Protein AF-A0A257Z0H5-F1 (afdb_monomer_lite)

Secondary structure (DSSP, 8-state):
---PPPPHHHHHHHHHHHHHHT-S-HHHHHHHHHHHHH-HHHHHHHHHHHHHHGGGGTTSPP-PPPS-HHHHHHHHS----TTSSSTT-SS--S-----TTSHHHHHHHHHHHHHHHHHHHHHPPPPPP-------

Structure (mmCIF, N/CA/C/O backbone):
data_AF-A0A257Z0H5-F1
#
_entry.id   AF-A0A257Z0H5-F1
#
loop_
_atom_site.group_PDB
_atom_site.id
_atom_site.type_symbol
_atom_site.label_atom_id
_atom_site.label_alt_id
_atom_site.label_comp_id
_atom_site.label_asym_id
_atom_site.label_entity_id
_atom_site.label_seq_id
_atom_site.pdbx_PDB_ins_code
_atom_site.Cartn_x
_atom_site.Cartn_y
_atom_site.Cartn_z
_atom_site.occupancy
_atom_site.B_iso_or_equiv
_atom_site.auth_seq_id
_atom_site.auth_comp_id
_atom_site.auth_asym_id
_atom_site.auth_atom_id
_atom_site.pdbx_PDB_model_num
ATOM 1 N N . MET A 1 1 ? 25.234 -20.766 -6.166 1.00 39.53 1 MET A N 1
ATOM 2 C CA . MET A 1 1 ? 24.375 -19.573 -6.269 1.00 39.53 1 MET A CA 1
ATOM 3 C C . MET A 1 1 ? 24.874 -18.812 -7.485 1.00 39.53 1 MET A C 1
ATOM 5 O O . MET A 1 1 ? 25.941 -18.221 -7.404 1.00 39.53 1 MET A O 1
ATOM 9 N N . THR A 1 2 ? 24.251 -18.998 -8.647 1.00 48.22 2 THR A N 1
ATOM 10 C CA . THR A 1 2 ? 24.715 -18.365 -9.891 1.00 48.22 2 THR A CA 1
ATOM 11 C C . THR A 1 2 ? 24.117 -16.972 -9.952 1.00 48.22 2 THR A C 1
ATOM 13 O O . THR A 1 2 ? 22.904 -16.847 -10.072 1.00 48.22 2 THR A O 1
ATOM 16 N N . ASP A 1 3 ? 24.965 -15.956 -9.843 1.00 56.72 3 ASP A N 1
ATOM 17 C CA . ASP A 1 3 ? 24.595 -14.558 -10.050 1.00 56.72 3 ASP A CA 1
ATOM 18 C C . ASP A 1 3 ? 24.568 -14.303 -11.565 1.00 56.72 3 ASP A C 1
ATOM 20 O O . ASP A 1 3 ? 25.535 -13.843 -12.176 1.00 56.72 3 ASP A O 1
ATOM 24 N N . ALA A 1 4 ? 23.505 -14.784 -12.210 1.00 62.34 4 ALA A N 1
ATOM 25 C CA . ALA A 1 4 ? 23.178 -14.367 -13.563 1.00 62.34 4 ALA A CA 1
ATOM 26 C C . ALA A 1 4 ? 22.431 -13.031 -13.447 1.00 62.34 4 ALA A C 1
ATOM 28 O O . ALA A 1 4 ? 21.540 -12.929 -12.604 1.00 62.34 4 ALA A O 1
ATOM 29 N N . PRO A 1 5 ? 22.761 -12.012 -14.260 1.00 64.31 5 PRO A N 1
ATOM 30 C CA . PRO A 1 5 ? 22.029 -10.755 -14.222 1.00 64.31 5 PRO A CA 1
ATOM 31 C C . PRO A 1 5 ? 20.553 -11.035 -14.525 1.00 64.31 5 PRO A C 1
ATOM 33 O O . PRO A 1 5 ? 20.230 -11.536 -15.605 1.00 64.31 5 PRO A O 1
ATOM 36 N N . ASN A 1 6 ? 19.679 -10.743 -13.558 1.00 66.06 6 ASN A N 1
ATOM 37 C CA . ASN A 1 6 ? 18.234 -10.864 -13.731 1.00 66.06 6 ASN A CA 1
ATOM 38 C C . ASN A 1 6 ? 17.813 -9.985 -14.908 1.00 66.06 6 ASN A C 1
ATOM 40 O O . ASN A 1 6 ? 18.263 -8.838 -15.031 1.00 66.06 6 ASN A O 1
ATOM 44 N N . ARG A 1 7 ? 16.980 -10.522 -15.799 1.00 73.94 7 ARG A N 1
ATOM 45 C CA . ARG A 1 7 ? 16.435 -9.718 -16.891 1.00 73.94 7 ARG A CA 1
ATOM 46 C C . ARG A 1 7 ? 15.490 -8.670 -16.279 1.00 73.94 7 ARG A C 1
ATOM 48 O O . ARG A 1 7 ? 14.961 -8.912 -15.194 1.00 73.94 7 ARG A O 1
ATOM 55 N N . PRO A 1 8 ? 15.286 -7.499 -16.908 1.00 73.56 8 PRO A N 1
ATOM 56 C CA . PRO A 1 8 ? 14.427 -6.454 -16.345 1.00 73.56 8 PRO A CA 1
ATOM 57 C C . PRO A 1 8 ? 13.034 -6.960 -15.942 1.00 73.56 8 PRO A C 1
ATOM 59 O O . PRO A 1 8 ? 12.528 -6.585 -14.892 1.00 73.56 8 PRO A O 1
ATOM 62 N N . GLU A 1 9 ? 12.458 -7.869 -16.729 1.00 77.19 9 GLU A N 1
ATOM 63 C CA . GLU A 1 9 ? 11.187 -8.531 -16.432 1.00 77.19 9 GLU A CA 1
ATOM 64 C C . GLU A 1 9 ? 11.221 -9.389 -15.153 1.00 77.19 9 GLU A C 1
ATOM 66 O O . GLU A 1 9 ? 10.260 -9.374 -14.388 1.00 77.19 9 GLU A O 1
ATOM 71 N N . ASP A 1 10 ? 12.334 -10.078 -14.878 1.00 85.06 10 ASP A N 1
ATOM 72 C CA . ASP A 1 10 ? 12.510 -10.900 -13.674 1.00 85.06 10 ASP A CA 1
ATOM 73 C C . ASP A 1 10 ? 12.707 -10.012 -12.432 1.00 85.06 10 ASP A C 1
ATOM 75 O O . ASP A 1 10 ? 12.254 -10.336 -11.334 1.00 85.06 10 ASP A O 1
ATOM 79 N N . ALA A 1 11 ? 13.371 -8.864 -12.607 1.00 89.62 11 ALA A N 1
ATOM 80 C CA . ALA A 1 11 ? 13.562 -7.877 -11.549 1.00 89.62 11 ALA A CA 1
ATOM 81 C C . ALA A 1 11 ? 12.245 -7.174 -11.172 1.00 89.62 11 ALA A C 1
ATOM 83 O O . ALA A 1 11 ? 11.993 -6.930 -9.990 1.00 89.62 11 ALA A O 1
ATOM 84 N N . ASP A 1 12 ? 11.391 -6.884 -12.155 1.00 95.12 12 ASP A N 1
ATOM 85 C CA . ASP A 1 12 ? 10.073 -6.290 -11.925 1.00 95.12 12 ASP A CA 1
ATOM 86 C C . ASP A 1 12 ? 9.116 -7.270 -11.239 1.00 95.12 12 ASP A C 1
ATOM 88 O O . ASP A 1 12 ? 8.433 -6.880 -10.289 1.00 95.12 12 ASP A O 1
ATOM 92 N N . ASP A 1 13 ? 9.109 -8.542 -11.655 1.00 96.00 13 ASP A N 1
ATOM 93 C CA . ASP A 1 13 ? 8.312 -9.585 -10.998 1.00 96.00 13 ASP A CA 1
ATOM 94 C C . ASP A 1 13 ? 8.720 -9.762 -9.526 1.00 96.00 13 ASP A C 1
ATOM 96 O O . ASP A 1 13 ? 7.861 -9.783 -8.642 1.00 96.00 13 ASP A O 1
ATOM 100 N N . MET A 1 14 ? 10.029 -9.789 -9.241 1.00 96.19 14 MET A N 1
ATOM 101 C CA . MET A 1 14 ? 10.550 -9.852 -7.870 1.00 96.19 14 MET A CA 1
ATOM 102 C C . MET A 1 14 ? 10.147 -8.621 -7.047 1.00 96.19 14 MET A C 1
ATOM 104 O O . MET A 1 14 ? 9.644 -8.755 -5.932 1.00 96.19 14 MET A O 1
ATOM 108 N N . THR A 1 15 ? 10.311 -7.420 -7.608 1.00 97.50 15 THR A N 1
ATOM 109 C CA . THR A 1 15 ? 9.954 -6.162 -6.931 1.00 97.50 15 THR A CA 1
ATOM 110 C C . THR A 1 15 ? 8.461 -6.122 -6.584 1.00 97.50 15 THR A C 1
ATOM 112 O O . THR A 1 15 ? 8.084 -5.698 -5.490 1.00 97.50 15 THR A O 1
ATOM 115 N N . ALA A 1 16 ? 7.597 -6.587 -7.493 1.00 98.25 16 ALA A N 1
ATOM 116 C CA . ALA A 1 16 ? 6.162 -6.694 -7.250 1.00 98.25 16 ALA A CA 1
ATOM 117 C C . ALA A 1 16 ? 5.852 -7.690 -6.117 1.00 98.25 16 ALA A C 1
ATOM 119 O O . ALA A 1 16 ? 5.061 -7.375 -5.225 1.00 98.25 16 ALA A O 1
ATOM 120 N N . ALA A 1 17 ? 6.516 -8.850 -6.102 1.00 97.88 17 ALA A N 1
ATOM 121 C CA . ALA A 1 17 ? 6.364 -9.849 -5.047 1.00 97.88 17 ALA A CA 1
ATOM 122 C C . ALA A 1 17 ? 6.727 -9.281 -3.666 1.00 97.88 17 ALA A C 1
ATOM 124 O O . ALA A 1 17 ? 5.933 -9.374 -2.727 1.00 97.88 17 ALA A O 1
ATOM 125 N N . GLU A 1 18 ? 7.898 -8.646 -3.554 1.00 98.00 18 GLU A N 1
ATOM 126 C CA . GLU A 1 18 ? 8.398 -8.022 -2.323 1.00 98.00 18 GLU A CA 1
ATOM 127 C C . GLU A 1 18 ? 7.458 -6.932 -1.800 1.00 98.00 18 GLU A C 1
ATOM 129 O O . GLU A 1 18 ? 7.241 -6.812 -0.587 1.00 98.00 18 GLU A O 1
ATOM 134 N N . TYR A 1 19 ? 6.867 -6.152 -2.707 1.00 98.44 19 TYR A N 1
ATOM 135 C CA . TYR A 1 19 ? 5.877 -5.141 -2.361 1.00 98.44 19 TYR A CA 1
ATOM 136 C C . TYR A 1 19 ? 4.619 -5.757 -1.737 1.00 98.44 19 TYR A C 1
ATOM 138 O O . TYR A 1 19 ? 4.180 -5.292 -0.675 1.00 98.44 19 TYR A O 1
ATOM 146 N N . VAL A 1 20 ? 4.065 -6.807 -2.356 1.00 98.12 20 VAL A N 1
ATOM 147 C CA . VAL A 1 20 ? 2.833 -7.471 -1.896 1.00 98.12 20 VAL A CA 1
ATOM 148 C C . VAL A 1 20 ? 3.040 -8.145 -0.540 1.00 98.12 20 VAL A C 1
ATOM 150 O O . VAL A 1 20 ? 2.219 -7.961 0.358 1.00 98.12 20 VAL A O 1
ATOM 153 N N . ILE A 1 21 ? 4.157 -8.852 -0.340 1.00 96.50 21 ILE A N 1
ATOM 154 C CA . ILE A 1 21 ? 4.460 -9.509 0.947 1.00 96.50 21 ILE A CA 1
ATOM 155 C C . ILE A 1 21 ? 4.934 -8.531 2.034 1.00 96.50 21 ILE A C 1
ATOM 157 O O . ILE A 1 21 ? 4.994 -8.896 3.206 1.00 96.50 21 ILE A O 1
ATOM 161 N N . GLY A 1 22 ? 5.275 -7.292 1.665 1.00 97.12 22 GLY A N 1
ATOM 162 C CA . GLY A 1 22 ? 5.702 -6.258 2.607 1.00 97.12 22 GLY A CA 1
ATOM 163 C C . GLY A 1 22 ? 7.159 -6.351 3.061 1.00 97.12 22 GLY A C 1
ATOM 164 O O . GLY A 1 22 ? 7.460 -5.934 4.176 1.00 97.12 22 GLY A O 1
ATOM 165 N N . LEU A 1 23 ? 8.058 -6.875 2.220 1.00 97.75 23 LEU A N 1
ATOM 166 C CA . LEU A 1 23 ? 9.486 -7.016 2.543 1.00 97.75 23 LEU A CA 1
ATOM 167 C C . LEU A 1 23 ? 10.297 -5.726 2.314 1.00 97.75 23 LEU A C 1
ATOM 169 O O . LEU A 1 23 ? 11.386 -5.577 2.862 1.00 97.75 23 LEU A O 1
ATOM 173 N N . GLN A 1 24 ? 9.761 -4.792 1.526 1.00 98.19 24 GLN A N 1
ATOM 174 C CA . GLN A 1 24 ? 10.408 -3.516 1.217 1.00 98.19 24 GLN A CA 1
ATOM 175 C C . GLN A 1 24 ? 10.436 -2.568 2.420 1.00 98.19 24 GLN A C 1
ATOM 177 O O . GLN A 1 24 ? 9.469 -2.480 3.186 1.00 98.19 24 GLN A O 1
ATOM 182 N N . ASP A 1 25 ? 11.515 -1.792 2.535 1.00 98.06 25 ASP A N 1
ATOM 183 C CA . ASP A 1 25 ? 11.578 -0.700 3.500 1.00 98.06 25 ASP A CA 1
ATOM 184 C C . ASP A 1 25 ? 10.636 0.459 3.122 1.00 98.06 25 ASP A C 1
ATOM 186 O O . ASP A 1 25 ? 9.950 0.451 2.096 1.00 98.06 25 ASP A O 1
ATOM 190 N N . GLN A 1 26 ? 10.554 1.478 3.980 1.00 97.88 26 GLN A N 1
ATOM 191 C CA . GLN A 1 26 ? 9.616 2.578 3.767 1.00 97.88 26 GLN A CA 1
ATOM 192 C C . GLN A 1 26 ? 9.916 3.403 2.503 1.00 97.88 26 GLN A C 1
ATOM 194 O O . GLN A 1 26 ? 8.977 3.906 1.879 1.00 97.88 26 GLN A O 1
ATOM 199 N N . ALA A 1 27 ? 11.189 3.572 2.140 1.00 97.81 27 ALA A N 1
ATOM 200 C CA . ALA A 1 27 ? 11.586 4.352 0.975 1.00 97.81 27 ALA A CA 1
ATOM 201 C C . ALA A 1 27 ? 11.298 3.573 -0.315 1.00 97.81 27 ALA A C 1
ATOM 203 O O . ALA A 1 27 ? 10.641 4.106 -1.216 1.00 97.81 27 ALA A O 1
ATOM 204 N N . ASP A 1 28 ? 11.682 2.299 -0.358 1.00 97.56 28 ASP A N 1
ATOM 205 C CA . ASP A 1 28 ? 11.456 1.413 -1.501 1.00 97.56 28 ASP A CA 1
ATOM 206 C C . ASP A 1 28 ? 9.963 1.173 -1.731 1.00 97.56 28 ASP A C 1
ATOM 208 O O . ASP A 1 28 ? 9.469 1.251 -2.861 1.00 97.56 28 ASP A O 1
ATOM 212 N N . ARG A 1 29 ? 9.194 0.996 -0.650 1.00 98.06 29 ARG A N 1
ATOM 213 C CA . ARG A 1 29 ? 7.736 0.851 -0.734 1.00 98.06 29 ARG A CA 1
ATOM 214 C C . ARG A 1 29 ? 7.067 2.110 -1.279 1.00 98.06 29 ARG A C 1
ATOM 216 O O . ARG A 1 29 ? 6.098 2.004 -2.031 1.00 98.06 29 ARG A O 1
ATOM 223 N N . ALA A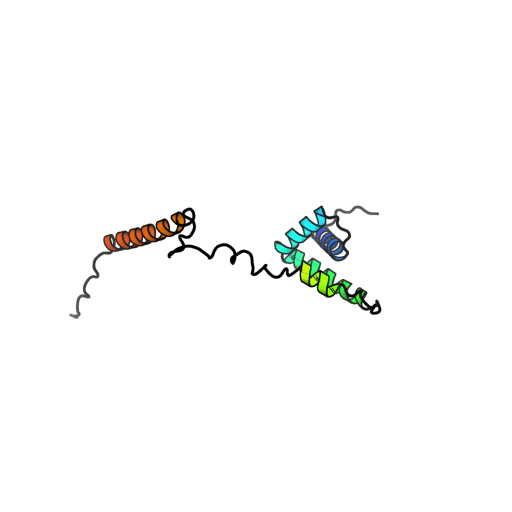 1 30 ? 7.560 3.299 -0.927 1.00 98.38 30 ALA A N 1
ATOM 224 C CA . ALA A 1 30 ? 7.044 4.557 -1.464 1.00 98.38 30 ALA A CA 1
ATOM 225 C C . ALA A 1 30 ? 7.368 4.719 -2.958 1.00 98.38 30 ALA A C 1
ATOM 227 O O . ALA A 1 30 ? 6.503 5.147 -3.725 1.00 98.38 30 ALA A O 1
ATOM 228 N N . ALA A 1 31 ? 8.577 4.339 -3.381 1.00 98.06 31 ALA A N 1
ATOM 229 C CA . ALA A 1 31 ? 8.970 4.341 -4.787 1.00 98.06 31 ALA A CA 1
ATOM 230 C C . ALA A 1 31 ? 8.124 3.356 -5.610 1.00 98.06 31 ALA A C 1
ATOM 232 O O . ALA A 1 31 ? 7.571 3.732 -6.645 1.00 98.06 31 ALA A O 1
ATOM 233 N N . THR A 1 32 ? 7.938 2.133 -5.112 1.00 98.38 32 THR A N 1
ATOM 234 C CA . THR A 1 32 ? 7.099 1.119 -5.759 1.00 98.38 32 THR A CA 1
ATOM 235 C C . THR A 1 32 ? 5.637 1.563 -5.829 1.00 98.38 32 THR A C 1
ATOM 237 O O . THR A 1 32 ? 5.022 1.474 -6.888 1.00 98.38 32 THR A O 1
ATOM 240 N N . ALA A 1 33 ? 5.085 2.146 -4.759 1.00 98.38 33 ALA A N 1
ATOM 241 C CA . ALA A 1 33 ? 3.724 2.691 -4.765 1.00 98.38 33 ALA A CA 1
ATOM 242 C C . ALA A 1 33 ? 3.541 3.823 -5.791 1.00 98.38 33 ALA A C 1
ATOM 244 O O . ALA A 1 33 ? 2.530 3.872 -6.492 1.00 98.38 33 ALA A O 1
ATOM 245 N N . ALA A 1 34 ? 4.525 4.719 -5.914 1.00 98.50 34 ALA A N 1
ATOM 246 C CA . ALA A 1 34 ? 4.509 5.751 -6.944 1.00 98.50 34 ALA A CA 1
ATOM 247 C C . ALA A 1 34 ? 4.576 5.138 -8.351 1.00 98.50 34 ALA A C 1
ATOM 249 O O . ALA A 1 34 ? 3.884 5.607 -9.254 1.00 98.50 34 ALA A O 1
ATOM 250 N N . ARG A 1 35 ? 5.372 4.081 -8.544 1.00 97.94 35 ARG A N 1
ATOM 251 C CA . ARG A 1 35 ? 5.465 3.367 -9.821 1.00 97.94 35 ARG A CA 1
ATOM 252 C C . ARG A 1 35 ? 4.149 2.693 -10.202 1.00 97.94 35 ARG A C 1
ATOM 254 O O . ARG A 1 35 ? 3.713 2.888 -11.329 1.00 97.94 35 ARG A O 1
ATOM 261 N N . ILE A 1 36 ? 3.478 2.005 -9.274 1.00 98.50 36 ILE A N 1
ATOM 262 C CA . ILE A 1 36 ? 2.157 1.382 -9.502 1.00 98.50 36 ILE A CA 1
ATOM 263 C C . ILE A 1 36 ? 1.154 2.397 -10.077 1.00 98.50 36 ILE A C 1
ATOM 265 O O . ILE A 1 36 ? 0.380 2.069 -10.969 1.00 98.50 36 ILE A O 1
ATOM 269 N N . GLY A 1 37 ? 1.187 3.653 -9.617 1.00 97.62 37 GLY A N 1
ATOM 270 C CA . GLY A 1 37 ? 0.305 4.706 -10.133 1.00 97.62 37 GLY A CA 1
ATOM 271 C C . GLY A 1 37 ? 0.652 5.232 -11.534 1.00 97.62 37 GLY A C 1
ATOM 272 O O . GLY A 1 37 ? -0.187 5.885 -12.151 1.00 97.62 37 GLY A O 1
ATOM 273 N N . ASN A 1 38 ? 1.866 4.983 -12.030 1.00 98.06 38 ASN A N 1
ATOM 274 C CA . ASN A 1 38 ? 2.388 5.549 -13.280 1.00 98.06 38 ASN A CA 1
ATOM 275 C C . ASN A 1 38 ? 2.676 4.499 -14.370 1.00 98.06 38 ASN A C 1
ATOM 277 O O . ASN A 1 38 ? 2.825 4.869 -15.533 1.00 98.06 38 ASN A O 1
ATOM 281 N N . ASP A 1 39 ? 2.762 3.217 -14.012 1.00 98.19 39 ASP A N 1
ATOM 282 C CA . ASP A 1 39 ? 3.124 2.102 -14.893 1.00 98.19 39 ASP A CA 1
ATOM 283 C C . ASP A 1 39 ? 2.052 0.997 -14.811 1.00 98.19 39 ASP A C 1
ATOM 285 O O . ASP A 1 39 ? 2.081 0.176 -13.889 1.00 98.19 39 ASP A O 1
ATOM 289 N N . PRO A 1 40 ? 1.086 0.968 -15.754 1.00 98.00 40 PRO A N 1
ATOM 290 C CA . PRO A 1 40 ? 0.010 -0.021 -15.748 1.00 98.00 40 PRO A CA 1
ATOM 291 C C . PRO A 1 40 ? 0.502 -1.468 -15.852 1.00 98.00 40 PRO A C 1
ATOM 293 O O . PRO A 1 40 ? -0.070 -2.344 -15.217 1.00 98.00 40 PRO A O 1
ATOM 296 N N . ALA A 1 41 ? 1.578 -1.724 -16.604 1.00 96.88 41 ALA A N 1
ATOM 297 C CA . ALA A 1 41 ? 2.100 -3.080 -16.764 1.00 96.88 41 ALA A CA 1
ATOM 298 C C . ALA A 1 41 ? 2.690 -3.600 -15.446 1.00 96.88 41 ALA A C 1
ATOM 300 O O . ALA A 1 41 ? 2.485 -4.753 -15.073 1.00 96.88 41 ALA A O 1
ATOM 301 N N . PHE A 1 42 ? 3.379 -2.732 -14.702 1.00 97.94 42 PHE A N 1
ATOM 302 C CA . PHE A 1 42 ? 3.855 -3.068 -13.365 1.00 97.94 42 PHE A CA 1
ATOM 303 C C . PHE A 1 42 ? 2.703 -3.228 -12.357 1.00 97.94 42 PHE A C 1
ATOM 305 O O . PHE A 1 42 ? 2.749 -4.113 -11.503 1.00 97.94 42 PHE A O 1
ATOM 312 N N . ALA A 1 43 ? 1.646 -2.416 -12.462 1.00 98.50 43 ALA A N 1
ATOM 313 C CA . ALA A 1 43 ? 0.450 -2.575 -11.635 1.00 98.50 43 ALA A CA 1
ATOM 314 C C . ALA A 1 43 ? -0.232 -3.941 -11.852 1.00 98.50 43 ALA A C 1
ATOM 316 O O . ALA A 1 43 ? -0.651 -4.569 -10.878 1.00 98.50 43 ALA A O 1
ATOM 317 N N . ASP A 1 44 ? -0.269 -4.436 -13.093 1.00 98.38 44 ASP A N 1
ATOM 318 C CA . ASP A 1 44 ? -0.797 -5.768 -13.414 1.00 98.38 44 ASP A CA 1
ATOM 319 C C . ASP A 1 44 ? 0.034 -6.888 -12.759 1.00 98.38 44 ASP A C 1
ATOM 321 O O . ASP A 1 44 ? -0.531 -7.868 -12.267 1.00 98.38 44 ASP A O 1
ATOM 325 N N . LEU A 1 45 ? 1.366 -6.742 -12.682 1.00 98.06 45 LEU A N 1
ATOM 326 C CA . LEU A 1 45 ? 2.227 -7.690 -11.957 1.00 98.06 45 LEU A CA 1
ATOM 327 C C . LEU A 1 45 ? 1.897 -7.716 -10.461 1.00 98.06 45 LEU A C 1
ATOM 329 O O . LEU A 1 45 ? 1.750 -8.791 -9.879 1.00 98.06 45 LEU A O 1
ATOM 333 N N . VAL A 1 46 ? 1.734 -6.544 -9.842 1.00 98.56 46 VAL A N 1
ATOM 334 C CA . VAL A 1 46 ? 1.354 -6.436 -8.424 1.00 98.56 46 VAL A CA 1
ATOM 335 C C . VAL A 1 46 ? 0.002 -7.107 -8.181 1.00 98.56 46 VAL A C 1
ATOM 337 O O . VAL A 1 46 ? -0.106 -7.945 -7.286 1.00 98.56 46 VAL A O 1
ATOM 340 N N . GLN A 1 47 ? -0.996 -6.833 -9.024 1.00 98.56 47 GLN A N 1
ATOM 341 C CA . GLN A 1 47 ? -2.309 -7.475 -8.936 1.00 98.56 47 GLN A CA 1
ATOM 342 C C . GLN A 1 47 ? -2.216 -9.001 -9.094 1.00 98.56 47 GLN A C 1
ATOM 344 O O . GLN A 1 47 ? -2.877 -9.746 -8.368 1.00 98.56 47 GLN A O 1
ATOM 349 N N . ALA A 1 48 ? -1.389 -9.494 -10.019 1.00 98.38 48 ALA A N 1
ATOM 350 C CA . ALA A 1 48 ? -1.189 -10.927 -10.213 1.00 98.38 48 ALA A CA 1
ATOM 351 C C . ALA A 1 48 ? -0.602 -11.601 -8.960 1.00 98.38 48 ALA A C 1
ATOM 353 O O . ALA A 1 48 ? -1.010 -12.713 -8.610 1.00 98.38 48 ALA A O 1
ATOM 354 N N . TRP A 1 49 ? 0.314 -10.929 -8.258 1.00 98.38 49 TRP A N 1
ATOM 355 C CA . TRP A 1 49 ? 0.846 -11.392 -6.976 1.00 98.38 49 TRP A CA 1
ATOM 356 C C . TRP A 1 49 ? -0.190 -11.339 -5.849 1.00 98.38 49 TRP A C 1
ATOM 358 O O . TRP A 1 49 ? -0.300 -12.306 -5.096 1.00 98.38 49 TRP A O 1
ATOM 368 N N . GLU A 1 50 ? -0.992 -10.276 -5.759 1.00 98.06 50 GLU A N 1
ATOM 369 C CA . GLU A 1 50 ? -2.094 -10.181 -4.789 1.00 98.06 50 GLU A CA 1
ATOM 370 C C . GLU A 1 50 ? -3.093 -11.331 -4.962 1.00 98.06 50 GLU A C 1
ATOM 372 O O . GLU A 1 50 ? -3.417 -12.021 -3.998 1.00 98.06 50 GLU A O 1
ATOM 377 N N . VAL A 1 51 ? -3.525 -11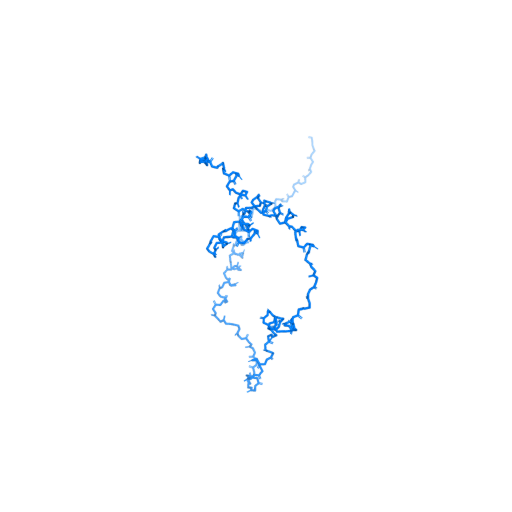.605 -6.198 1.00 98.06 51 VAL A N 1
ATOM 378 C CA . VAL A 1 51 ? -4.443 -12.713 -6.511 1.00 98.06 51 VAL A CA 1
ATOM 379 C C . VAL A 1 51 ? -3.818 -14.067 -6.179 1.00 98.06 51 VAL A C 1
ATOM 381 O O . VAL A 1 51 ? -4.491 -14.935 -5.625 1.00 98.06 51 VAL A O 1
ATOM 384 N N . ARG A 1 52 ? -2.531 -14.257 -6.492 1.00 97.25 52 ARG A N 1
ATOM 385 C CA . ARG A 1 52 ? -1.801 -15.496 -6.187 1.00 97.25 52 ARG A CA 1
ATOM 386 C C . ARG A 1 52 ? -1.739 -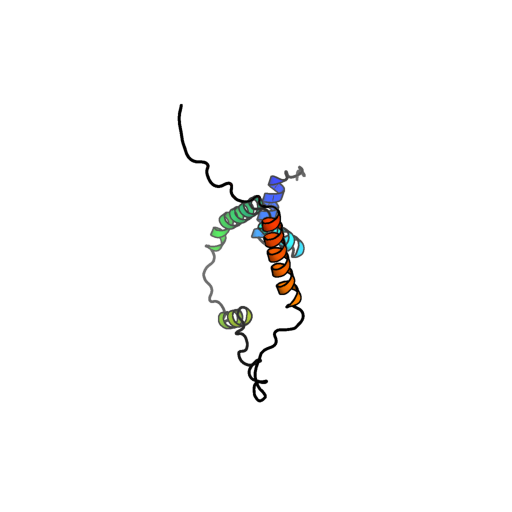15.769 -4.684 1.00 97.25 52 ARG A C 1
ATOM 388 O O . ARG A 1 52 ? -1.796 -16.928 -4.285 1.00 97.25 52 ARG A O 1
ATOM 395 N N . LEU A 1 53 ? -1.595 -14.721 -3.874 1.00 96.19 53 LEU A N 1
ATOM 396 C CA . LEU A 1 53 ? -1.400 -14.829 -2.428 1.00 96.19 53 LEU A CA 1
ATOM 397 C C . LEU A 1 53 ? -2.698 -14.725 -1.622 1.00 96.19 53 LEU A C 1
ATOM 399 O O . LEU A 1 53 ? -2.710 -15.163 -0.476 1.00 96.19 53 LEU A O 1
ATOM 403 N N . HIS A 1 54 ? -3.786 -14.217 -2.205 1.00 94.88 54 HIS A N 1
ATOM 404 C CA . HIS A 1 54 ? -5.080 -14.092 -1.531 1.00 94.88 54 HIS A CA 1
ATOM 405 C C . HIS A 1 54 ? -5.547 -15.390 -0.841 1.00 94.88 54 HIS A C 1
ATOM 407 O O . HIS A 1 54 ? -5.926 -15.313 0.322 1.00 94.88 54 HIS A O 1
ATOM 413 N N . PRO A 1 55 ? -5.481 -16.591 -1.453 1.00 95.31 55 PRO A N 1
ATOM 414 C CA . PRO A 1 55 ? -5.955 -17.815 -0.796 1.00 95.31 55 PRO A CA 1
ATOM 415 C C . PRO A 1 55 ? -5.201 -18.177 0.490 1.00 95.31 55 PRO A C 1
ATOM 417 O O . PRO A 1 55 ? -5.723 -18.914 1.319 1.00 95.31 55 PRO A O 1
ATOM 420 N N . LEU A 1 56 ? -3.984 -17.654 0.694 1.00 92.19 56 LEU A N 1
ATOM 421 C CA . LEU A 1 56 ? -3.209 -17.915 1.909 1.00 92.19 56 LEU A CA 1
ATOM 422 C C . LEU A 1 56 ? -3.895 -17.353 3.166 1.00 92.19 56 LEU A C 1
ATOM 424 O O . LEU A 1 56 ? -3.621 -17.824 4.266 1.00 92.19 56 LEU A O 1
ATOM 428 N N . SER A 1 57 ? -4.785 -16.360 3.028 1.00 88.62 57 SER A N 1
ATOM 429 C CA . SER A 1 57 ? -5.540 -15.833 4.168 1.00 88.62 57 SER A CA 1
ATOM 430 C C . SER A 1 57 ? -6.685 -16.738 4.627 1.00 88.62 57 SER A C 1
ATOM 432 O O . SER A 1 57 ? -7.156 -16.575 5.751 1.00 88.62 57 SER A O 1
ATOM 434 N N . ASP A 1 58 ? -7.129 -17.681 3.794 1.00 91.81 58 ASP A N 1
ATOM 435 C CA . ASP A 1 58 ? -8.350 -18.459 4.043 1.00 91.81 58 ASP A CA 1
ATOM 436 C C . ASP A 1 58 ? -8.161 -19.522 5.141 1.00 91.81 58 ASP A C 1
ATOM 438 O O . ASP A 1 58 ? -9.126 -19.951 5.774 1.00 91.81 58 ASP A O 1
ATOM 442 N N . ASP A 1 59 ? -6.911 -19.905 5.417 1.00 92.19 59 ASP A N 1
ATOM 443 C CA . ASP A 1 59 ? -6.558 -20.912 6.424 1.00 92.19 59 ASP A CA 1
ATOM 444 C C . ASP A 1 59 ? -6.553 -20.362 7.868 1.00 92.19 59 ASP A C 1
ATOM 446 O O . ASP A 1 59 ? -6.385 -21.121 8.830 1.00 92.19 59 ASP A O 1
ATOM 450 N N . TYR A 1 60 ? -6.742 -19.051 8.058 1.00 89.56 60 TYR A N 1
ATOM 451 C CA . TYR A 1 60 ? -6.803 -18.431 9.383 1.00 89.56 60 TYR A CA 1
ATOM 452 C C . TYR A 1 60 ? -8.245 -18.355 9.901 1.00 89.56 60 TYR A C 1
ATOM 454 O O . TYR A 1 60 ? -9.133 -17.794 9.266 1.00 89.56 60 TYR A O 1
ATOM 462 N N . GLY A 1 61 ? -8.477 -18.878 11.107 1.00 90.44 61 GLY A N 1
ATOM 463 C CA . GLY A 1 61 ? -9.773 -18.760 11.778 1.00 90.44 61 GLY A CA 1
ATOM 464 C C . GLY A 1 61 ? -10.097 -17.323 12.206 1.00 90.44 61 GLY A C 1
ATOM 465 O O . GLY A 1 61 ? -9.205 -16.534 12.520 1.00 90.44 61 GLY A O 1
ATOM 466 N N . GLU A 1 62 ? -11.389 -16.998 12.274 1.00 91.12 62 GLU A N 1
ATOM 467 C CA . GLU A 1 62 ? -11.856 -15.695 12.749 1.00 91.12 62 GLU A CA 1
ATOM 468 C C . GLU A 1 62 ? -11.552 -15.498 14.245 1.00 91.12 62 GLU A C 1
ATOM 470 O O . GLU A 1 62 ? -11.776 -16.384 15.075 1.00 91.12 62 GLU A O 1
ATOM 475 N N . VAL A 1 63 ? -11.061 -14.308 14.600 1.00 92.75 63 VAL A N 1
ATOM 476 C CA . VAL A 1 63 ? -10.785 -13.903 15.984 1.00 92.75 63 VAL A CA 1
ATOM 477 C C . VAL A 1 63 ? -11.554 -12.624 16.289 1.00 92.75 63 VAL A C 1
ATOM 479 O O . VAL A 1 63 ? -11.536 -11.674 15.507 1.00 92.75 63 VAL A O 1
ATOM 482 N N . ALA A 1 64 ? -12.207 -12.575 17.452 1.00 94.06 64 ALA A N 1
ATOM 483 C CA . ALA A 1 64 ? -12.946 -11.396 17.885 1.00 94.06 64 ALA A CA 1
ATOM 484 C C . ALA A 1 64 ? -12.025 -10.165 17.992 1.00 94.06 64 ALA A C 1
ATOM 486 O O . ALA A 1 64 ? -11.077 -10.144 18.782 1.00 94.06 64 ALA A O 1
ATOM 487 N N . ALA A 1 65 ? -12.328 -9.123 17.215 1.00 92.50 65 ALA A N 1
ATOM 488 C CA . ALA A 1 65 ? -11.588 -7.869 17.245 1.00 92.50 65 ALA A CA 1
ATOM 489 C C . ALA A 1 65 ? -11.944 -7.025 18.491 1.00 92.50 65 ALA A C 1
ATOM 491 O O . ALA A 1 65 ? -13.104 -7.001 18.916 1.00 92.50 65 ALA A O 1
ATOM 492 N N . PRO A 1 66 ? -10.990 -6.268 19.064 1.00 94.81 66 PRO A N 1
ATOM 493 C CA . PRO A 1 66 ? -11.295 -5.266 20.085 1.00 94.81 66 PRO A CA 1
ATOM 494 C C . PRO A 1 66 ? -12.258 -4.184 19.548 1.00 94.81 66 PRO A C 1
ATOM 496 O O . PRO A 1 66 ? -12.233 -3.893 18.349 1.00 94.81 66 PRO A O 1
ATOM 499 N N . PRO A 1 67 ? -13.068 -3.517 20.399 1.00 95.31 67 PRO A N 1
ATOM 500 C CA . PRO A 1 67 ? -14.086 -2.545 19.973 1.00 95.31 67 PRO A CA 1
ATOM 501 C C . PRO A 1 67 ? -13.485 -1.179 19.571 1.00 95.31 67 PRO A C 1
ATOM 503 O O . PRO A 1 67 ? -13.850 -0.132 20.102 1.00 95.31 67 PRO A O 1
ATOM 506 N N . LEU A 1 68 ? -12.531 -1.178 18.635 1.00 96.50 68 LEU A N 1
ATOM 507 C CA . LEU A 1 68 ? -11.773 -0.002 18.188 1.00 96.50 68 LEU A CA 1
ATOM 508 C C . LEU A 1 68 ? -12.400 0.710 16.988 1.00 96.50 68 LEU A C 1
ATOM 510 O O . LEU A 1 68 ? -12.021 1.846 16.700 1.00 96.50 68 LEU A O 1
ATOM 514 N N . LEU A 1 69 ? -13.360 0.081 16.302 1.00 95.31 69 LEU A N 1
ATOM 515 C CA . LEU A 1 69 ? -13.969 0.629 15.087 1.00 95.31 69 LEU A CA 1
ATOM 516 C C . LEU A 1 69 ? -14.501 2.067 15.271 1.00 95.31 69 LEU A C 1
ATOM 518 O O . LEU A 1 69 ? -14.119 2.919 14.469 1.00 95.31 69 LEU A O 1
ATOM 522 N N . PRO A 1 70 ? -15.232 2.419 16.354 1.00 94.50 70 PRO A N 1
ATOM 523 C CA . PRO A 1 70 ? -15.683 3.799 16.557 1.00 94.50 70 PRO A CA 1
ATOM 524 C C . PRO A 1 70 ? -14.535 4.814 16.681 1.00 94.50 70 PRO A C 1
ATOM 526 O O . PRO A 1 70 ? -14.652 5.958 16.239 1.00 94.50 70 PRO A O 1
ATOM 529 N N . ALA A 1 71 ? -13.407 4.413 17.281 1.00 95.38 71 ALA A N 1
ATOM 530 C CA . ALA A 1 71 ? -12.233 5.271 17.424 1.00 95.38 71 ALA A CA 1
ATOM 531 C C . ALA A 1 71 ? -11.499 5.459 16.086 1.00 95.38 71 ALA A C 1
ATOM 533 O O . ALA A 1 71 ? -11.048 6.564 15.777 1.00 95.38 71 ALA A O 1
ATOM 534 N N . ILE A 1 72 ? -11.414 4.397 15.278 1.00 95.62 72 ILE A N 1
ATOM 535 C CA . ILE A 1 72 ? -10.860 4.441 13.919 1.00 95.62 72 ILE A CA 1
ATOM 536 C C . ILE A 1 72 ? -11.703 5.376 13.046 1.00 95.62 72 ILE A C 1
ATOM 538 O O . ILE A 1 72 ? -11.159 6.294 12.432 1.00 95.62 72 ILE A O 1
ATOM 542 N N . GLU A 1 73 ? -13.027 5.208 13.049 1.00 95.44 73 GLU A N 1
ATOM 543 C CA . GLU A 1 73 ? -13.959 6.054 12.296 1.00 95.44 73 GLU A CA 1
ATOM 544 C C . GLU A 1 73 ? -13.843 7.528 12.689 1.00 95.44 73 GLU A C 1
ATOM 546 O O . GLU A 1 73 ? -13.752 8.396 11.821 1.00 95.44 73 GLU A O 1
ATOM 551 N N . ALA A 1 74 ? -13.786 7.827 13.990 1.00 94.56 74 ALA A N 1
ATOM 552 C CA . ALA A 1 74 ? -13.638 9.197 14.474 1.00 94.56 74 ALA A CA 1
ATOM 553 C C . ALA A 1 74 ? -12.324 9.855 14.011 1.00 94.56 74 ALA A C 1
ATOM 555 O O . ALA A 1 74 ? -12.302 11.063 13.762 1.00 94.56 74 ALA A O 1
ATOM 556 N N . ARG A 1 75 ? -11.238 9.077 13.884 1.00 95.25 75 ARG A N 1
ATOM 557 C CA . ARG A 1 75 ? -9.931 9.557 13.410 1.00 95.25 75 ARG A CA 1
ATOM 558 C C . ARG A 1 75 ? -9.895 9.758 11.896 1.00 95.25 75 ARG A C 1
ATOM 560 O O . ARG A 1 75 ? -9.317 10.742 11.441 1.00 95.25 75 ARG A O 1
ATOM 567 N N . LEU A 1 76 ? -10.470 8.833 11.130 1.00 95.88 76 LEU A N 1
ATOM 568 C CA . LEU A 1 76 ? -10.470 8.887 9.665 1.00 95.88 76 LEU A CA 1
ATOM 569 C C . LEU A 1 76 ? -11.480 9.904 9.121 1.00 95.88 76 LEU A C 1
ATOM 571 O O . LEU A 1 76 ? -11.209 10.570 8.124 1.00 95.88 76 LEU A O 1
ATOM 575 N N . PHE A 1 77 ? -12.617 10.066 9.798 1.00 94.00 77 PHE A N 1
ATOM 576 C CA . PHE A 1 77 ? -13.726 10.910 9.356 1.00 94.00 77 PHE A CA 1
ATOM 577 C C . PHE A 1 77 ? -14.100 11.947 10.425 1.00 94.00 77 PHE A C 1
ATOM 579 O O . PHE A 1 77 ? -15.210 11.914 10.975 1.00 94.00 77 PHE A O 1
ATOM 586 N N . PRO A 1 78 ? -13.205 12.903 10.745 1.00 86.94 78 PRO A N 1
ATOM 587 C CA . PRO A 1 78 ? -13.507 13.920 11.737 1.00 86.94 78 PRO A CA 1
ATOM 588 C C . PRO A 1 78 ? -14.702 14.756 11.265 1.00 86.94 78 PRO A C 1
ATOM 590 O O . PRO A 1 78 ? -14.660 15.424 10.229 1.00 86.94 78 PRO A O 1
ATOM 593 N N . LYS A 1 79 ? -15.793 14.749 12.041 1.00 82.75 79 LYS A N 1
ATOM 594 C CA . LYS A 1 79 ? -16.937 15.632 11.784 1.00 82.75 79 LYS A CA 1
ATOM 595 C C . LYS A 1 79 ? -16.445 17.073 11.875 1.00 82.75 79 LYS A C 1
ATOM 597 O O . LYS A 1 79 ? -16.055 17.525 12.950 1.00 82.75 79 LYS A O 1
ATOM 602 N N . ALA A 1 80 ? -16.472 17.798 10.755 1.00 70.88 80 ALA A N 1
ATOM 603 C CA . ALA A 1 80 ? -16.113 19.211 10.724 1.00 70.88 80 ALA A CA 1
ATOM 604 C C . ALA A 1 80 ? -16.891 19.948 11.823 1.00 70.88 80 ALA A C 1
ATOM 606 O O . ALA A 1 80 ? -18.126 19.943 11.830 1.00 70.88 80 ALA A O 1
ATOM 607 N N . ALA A 1 81 ? -16.173 20.550 12.774 1.00 62.62 81 ALA A N 1
ATOM 608 C CA . ALA A 1 81 ? -16.786 21.254 13.888 1.00 62.62 81 ALA A CA 1
ATOM 609 C C . ALA A 1 81 ? -17.708 22.352 13.339 1.00 62.62 81 ALA A C 1
ATOM 611 O O . ALA A 1 81 ? -17.261 23.395 12.858 1.00 62.62 81 ALA A O 1
ATOM 612 N N . ARG A 1 82 ? -19.023 22.136 13.433 1.00 59.69 82 ARG A N 1
ATOM 613 C CA . ARG A 1 82 ? -20.066 23.045 12.928 1.00 59.69 82 ARG A CA 1
ATOM 614 C C . ARG A 1 82 ? -20.129 24.389 13.685 1.00 59.69 82 ARG A C 1
ATOM 616 O O . ARG A 1 82 ? -21.066 25.152 13.495 1.00 59.69 82 ARG A O 1
ATOM 623 N N . GLY A 1 83 ? -19.141 24.701 14.530 1.00 52.78 83 GLY A N 1
ATOM 624 C CA . GLY A 1 83 ? -19.192 25.760 15.545 1.00 52.78 83 GLY A CA 1
ATOM 625 C C . GLY A 1 83 ? -18.116 26.850 15.476 1.00 52.78 83 GLY A C 1
ATOM 626 O O . GLY A 1 83 ? -18.130 27.738 16.323 1.00 52.78 83 GLY A O 1
ATOM 627 N N . ALA A 1 84 ? -17.200 26.852 14.499 1.00 51.66 84 ALA A N 1
ATOM 628 C CA . ALA A 1 84 ? -16.206 27.936 14.381 1.00 51.66 84 ALA A CA 1
ATOM 629 C C . ALA A 1 84 ? -16.721 29.172 13.610 1.00 51.66 84 ALA A C 1
ATOM 631 O O . ALA A 1 84 ? -16.162 30.256 13.736 1.00 51.66 84 ALA A O 1
ATOM 632 N N . ARG A 1 85 ? -17.821 29.044 12.851 1.00 50.75 85 ARG A N 1
ATOM 633 C CA . ARG A 1 85 ? -18.424 30.152 12.077 1.00 50.75 85 ARG A CA 1
ATOM 634 C C . ARG A 1 85 ? -19.570 30.876 12.800 1.00 50.75 85 ARG A C 1
ATOM 636 O O . ARG A 1 85 ? -20.090 31.854 12.275 1.00 50.75 85 ARG A O 1
ATOM 643 N N . ALA A 1 86 ? -19.960 30.422 13.994 1.00 52.41 86 ALA A N 1
ATOM 644 C CA . ALA A 1 86 ? -21.078 30.996 14.754 1.00 52.41 86 ALA A CA 1
ATOM 645 C C . ALA A 1 86 ? -20.666 32.103 15.748 1.00 52.41 86 ALA A C 1
ATOM 647 O O . ALA A 1 86 ? -21.525 32.833 16.230 1.00 52.41 86 ALA A O 1
ATOM 648 N N . ARG A 1 87 ? -19.365 32.290 16.022 1.00 49.62 87 ARG A N 1
ATOM 649 C CA . ARG A 1 87 ? -18.860 33.269 17.010 1.00 49.62 87 ARG A CA 1
ATOM 650 C C . ARG A 1 87 ? -18.530 34.666 16.456 1.00 49.62 87 ARG A C 1
ATOM 652 O O . ARG A 1 87 ? -17.883 35.447 17.138 1.00 49.62 87 ARG A O 1
ATOM 659 N N . GLY A 1 88 ? -18.994 34.999 15.249 1.00 43.25 88 GLY A N 1
ATOM 660 C CA . GLY A 1 88 ? -18.771 36.317 14.631 1.00 43.25 88 GLY A CA 1
ATOM 661 C C . GLY A 1 88 ? -20.028 37.020 14.114 1.00 43.25 88 GLY A C 1
ATOM 662 O O . GLY A 1 88 ? -19.902 37.991 13.380 1.00 43.25 88 GLY A O 1
ATOM 663 N N . ARG A 1 89 ? -21.240 36.531 14.430 1.00 44.84 89 ARG A N 1
ATOM 664 C CA . ARG A 1 89 ? -22.494 37.034 13.828 1.00 44.84 89 ARG A CA 1
ATOM 665 C C . ARG A 1 89 ? -23.399 37.810 14.790 1.00 44.84 89 ARG A C 1
ATOM 667 O O . ARG A 1 89 ? -24.615 37.794 14.640 1.00 44.84 89 ARG A O 1
ATOM 674 N N . ALA A 1 90 ? -22.798 38.535 15.727 1.00 46.28 90 ALA A N 1
ATOM 675 C CA . ALA A 1 90 ? -23.444 39.643 16.425 1.00 46.28 90 ALA A CA 1
ATOM 676 C C . ALA A 1 90 ? -22.742 40.947 16.010 1.00 46.28 90 ALA A C 1
ATOM 678 O O . ALA A 1 90 ? -21.867 41.441 16.710 1.00 46.28 90 ALA A O 1
ATOM 679 N N . GLY A 1 91 ? -23.071 41.464 14.821 1.00 40.59 91 GLY A N 1
ATOM 680 C CA . GLY A 1 91 ? -22.570 42.765 14.371 1.00 40.59 91 GLY A CA 1
ATOM 681 C C . GLY A 1 91 ? -22.545 42.948 12.855 1.00 40.59 91 GLY A C 1
ATOM 682 O O . GLY A 1 91 ? -21.661 42.435 12.186 1.00 40.59 91 GLY A O 1
ATOM 683 N N . GLY A 1 92 ? -23.482 43.746 12.334 1.00 36.81 92 GLY A N 1
ATOM 684 C CA . GLY A 1 92 ? -23.241 44.601 11.163 1.00 36.81 92 GLY A CA 1
ATOM 685 C C . GLY A 1 92 ? -23.447 44.010 9.759 1.00 36.81 92 GLY A C 1
ATOM 686 O O . GLY A 1 92 ? -22.633 43.255 9.252 1.00 36.81 92 GLY A O 1
ATOM 687 N N . ARG A 1 93 ? -24.541 44.453 9.122 1.00 43.78 93 ARG A N 1
ATOM 688 C CA . ARG A 1 93 ? -24.735 44.783 7.689 1.00 43.78 93 ARG A CA 1
ATOM 689 C C . ARG A 1 93 ? -23.846 44.107 6.619 1.00 43.78 93 ARG A C 1
ATOM 691 O O . ARG A 1 93 ? -22.663 44.379 6.515 1.00 43.78 93 ARG A O 1
ATOM 698 N N . ALA A 1 94 ? -24.544 43.413 5.713 1.00 45.03 94 ALA A N 1
ATOM 699 C CA . ALA A 1 94 ? -24.395 43.414 4.250 1.00 45.03 94 ALA A CA 1
ATOM 700 C C . ALA A 1 94 ? -23.006 43.182 3.606 1.00 45.03 94 ALA A C 1
ATOM 702 O O . ALA A 1 94 ? -22.09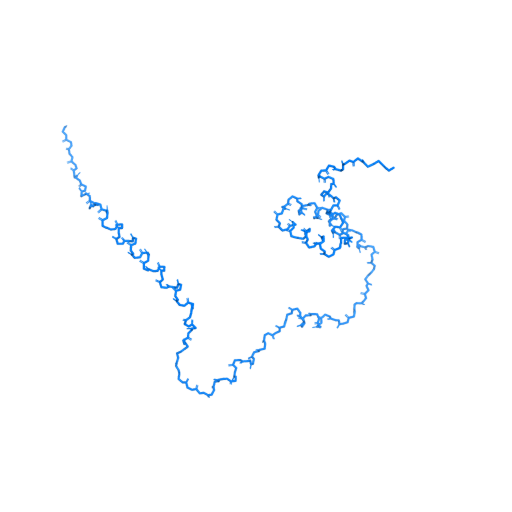8 43.997 3.698 1.00 45.03 94 ALA A O 1
ATOM 703 N N . GLY A 1 95 ? -22.947 42.142 2.764 1.00 41.47 95 GLY A N 1
ATOM 704 C CA . GLY A 1 95 ? -22.038 42.083 1.615 1.00 41.47 95 GLY A CA 1
ATOM 705 C C . GLY A 1 95 ? -20.680 41.455 1.905 1.00 41.47 95 GLY A C 1
ATOM 706 O O . GLY A 1 95 ? -19.697 42.147 2.154 1.00 41.47 95 GLY A O 1
ATOM 707 N N . GLY A 1 96 ? -20.610 40.126 1.806 1.00 45.25 96 GLY A N 1
ATOM 708 C CA . GLY A 1 96 ? -19.350 39.389 1.825 1.00 45.25 96 GLY A CA 1
ATOM 709 C C . GLY A 1 96 ? -18.463 39.783 0.645 1.00 45.25 96 GLY A C 1
ATOM 710 O O . GLY A 1 96 ? -18.656 39.312 -0.472 1.00 45.25 96 GLY A O 1
ATOM 711 N N . ARG A 1 97 ? -17.467 40.633 0.902 1.00 54.34 97 ARG A N 1
ATOM 712 C CA . ARG A 1 97 ? -16.319 40.822 0.015 1.00 54.34 97 ARG A CA 1
ATOM 713 C C . ARG A 1 97 ? -15.439 39.578 0.130 1.00 54.34 97 ARG A C 1
ATOM 715 O O . ARG A 1 97 ? -14.736 39.390 1.120 1.00 54.34 97 ARG A O 1
ATOM 722 N N . VAL A 1 98 ? -15.533 38.708 -0.870 1.00 58.50 98 VAL A N 1
ATOM 723 C CA . VAL A 1 98 ? -14.576 37.622 -1.112 1.00 58.50 98 VAL A CA 1
ATOM 724 C C . VAL A 1 98 ? -13.182 38.237 -1.296 1.00 58.50 98 VAL A C 1
ATOM 726 O O . VAL A 1 98 ? -13.045 39.312 -1.873 1.00 58.50 98 VAL A O 1
ATOM 729 N N . GLY A 1 99 ? -12.162 37.583 -0.735 1.00 53.00 99 GLY A N 1
ATOM 730 C CA . GLY A 1 99 ? -10.802 38.102 -0.578 1.00 53.00 99 GLY A CA 1
ATOM 731 C C . GLY A 1 99 ? -10.191 38.683 -1.858 1.00 53.00 99 GLY A C 1
ATOM 732 O O . GLY A 1 99 ? -10.002 37.984 -2.855 1.00 53.00 99 GLY A O 1
ATOM 733 N N . GLY A 1 100 ? -9.819 39.964 -1.780 1.00 59.84 100 GLY A N 1
ATOM 734 C CA . GLY A 1 100 ? -9.323 40.824 -2.863 1.00 59.84 100 GLY A CA 1
ATOM 735 C C . GLY A 1 100 ? -7.943 40.489 -3.441 1.00 59.84 100 GLY A C 1
ATOM 736 O O . GLY A 1 100 ? -7.206 41.391 -3.824 1.00 59.84 100 GLY A O 1
ATOM 737 N N . ARG A 1 101 ? -7.569 39.208 -3.513 1.00 58.25 101 ARG A N 1
ATOM 738 C CA . ARG A 1 101 ? -6.343 38.753 -4.198 1.00 58.25 101 ARG A CA 1
ATOM 739 C C . ARG A 1 101 ? -6.593 37.703 -5.279 1.00 58.25 101 ARG A C 1
ATOM 741 O O . ARG A 1 101 ? -5.761 37.563 -6.163 1.00 58.25 101 ARG A O 1
ATOM 748 N N . TRP A 1 102 ? -7.740 37.022 -5.263 1.00 50.97 102 TRP A N 1
ATOM 749 C CA . TRP A 1 102 ? -8.090 36.022 -6.284 1.00 50.97 102 TRP A CA 1
ATOM 750 C C . TRP A 1 102 ? -8.951 36.596 -7.425 1.00 50.97 102 TRP A C 1
ATOM 752 O O . TRP A 1 102 ? -9.063 36.003 -8.492 1.00 50.97 102 TRP A O 1
ATOM 762 N N . GLN A 1 103 ? -9.497 37.803 -7.241 1.00 58.53 103 GLN A N 1
ATOM 763 C CA . GLN A 1 103 ? -10.320 38.488 -8.248 1.00 58.53 103 GLN A CA 1
ATOM 764 C C . GLN A 1 103 ? -9.529 38.939 -9.492 1.00 58.53 103 GLN A C 1
ATOM 766 O O . GLN A 1 103 ? -10.131 39.166 -10.538 1.00 58.53 103 GLN A O 1
ATOM 771 N N . TRP A 1 104 ? -8.197 39.024 -9.416 1.00 50.47 104 TRP A N 1
ATOM 772 C CA . TRP A 1 104 ? -7.358 39.430 -10.550 1.00 50.47 104 TRP A CA 1
ATOM 773 C C . TRP A 1 104 ? -7.299 38.387 -11.677 1.00 50.47 104 TRP A C 1
ATOM 775 O O . TRP A 1 104 ? -7.128 38.767 -12.831 1.00 50.47 104 TRP A O 1
ATOM 785 N N . PHE A 1 105 ? -7.530 37.099 -11.394 1.00 52.72 105 PHE A N 1
ATOM 786 C CA . PHE A 1 105 ? -7.541 36.066 -12.441 1.00 52.72 105 PHE A CA 1
ATOM 787 C C . PHE A 1 105 ? -8.874 35.971 -13.200 1.00 52.72 105 PHE A C 1
ATOM 789 O O . PHE A 1 105 ? -8.892 35.521 -14.341 1.00 52.72 105 PHE A O 1
ATOM 796 N N . ALA A 1 106 ? -9.982 36.451 -12.624 1.00 53.75 106 ALA A N 1
ATOM 797 C CA . ALA A 1 106 ? -11.294 36.407 -13.276 1.00 53.75 106 ALA A CA 1
ATOM 798 C C . ALA A 1 106 ? -11.519 37.550 -14.292 1.00 53.75 106 ALA A C 1
ATOM 800 O O . ALA A 1 106 ? -12.347 37.414 -15.189 1.00 53.75 106 ALA A O 1
ATOM 801 N N . GLY A 1 107 ? -10.787 38.667 -14.182 1.00 52.22 107 GLY A N 1
ATOM 802 C CA . GLY A 1 107 ? -10.942 39.821 -15.082 1.00 52.22 107 GLY A CA 1
ATOM 803 C C . GLY A 1 107 ? -10.188 39.709 -16.414 1.00 52.22 107 GLY A C 1
ATOM 804 O O . GLY A 1 107 ? -10.667 40.200 -17.434 1.00 52.22 107 GLY A O 1
ATOM 805 N N . ALA A 1 108 ? -9.029 39.040 -16.434 1.00 55.34 108 ALA A N 1
ATOM 806 C CA . ALA A 1 108 ? -8.165 38.990 -17.619 1.00 55.34 108 ALA A CA 1
ATOM 807 C C . ALA A 1 108 ? -8.728 38.111 -18.755 1.00 55.34 108 ALA A C 1
ATOM 809 O O . ALA A 1 108 ? -8.547 38.430 -19.929 1.00 55.34 108 ALA A O 1
ATOM 810 N N . GLY A 1 109 ? -9.460 37.040 -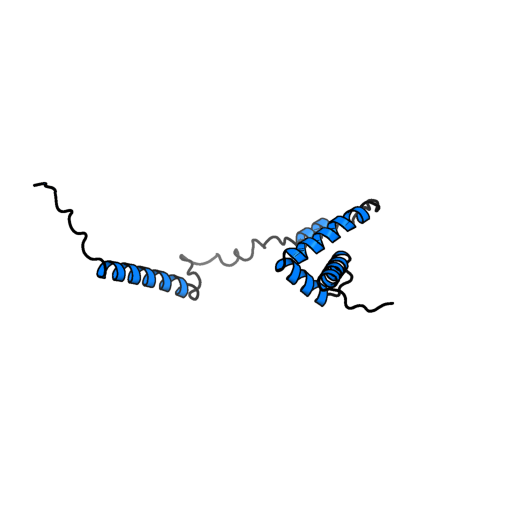18.422 1.00 58.19 109 GLY A N 1
ATOM 811 C CA . GLY A 1 109 ? -10.028 36.125 -19.420 1.00 58.19 109 GLY A CA 1
ATOM 812 C C . GLY A 1 109 ? -11.128 36.759 -20.279 1.00 58.19 109 GLY A C 1
ATOM 813 O O . GLY A 1 109 ? -11.175 36.537 -21.486 1.00 58.19 109 GLY A O 1
ATOM 814 N N . VAL A 1 110 ? -11.980 37.602 -19.686 1.00 62.81 110 VAL A N 1
ATOM 815 C CA . VAL A 1 110 ? -13.111 38.224 -20.398 1.00 62.81 110 VAL A CA 1
ATOM 816 C C . VAL A 1 110 ? -12.631 39.267 -21.414 1.00 62.81 110 VAL A C 1
ATOM 818 O O . VAL A 1 110 ? -13.138 39.311 -22.533 1.00 62.81 110 VAL A O 1
ATOM 821 N N . ALA A 1 111 ? -11.615 40.067 -21.072 1.00 63.47 111 ALA A N 1
ATOM 822 C CA . ALA A 1 111 ? -11.069 41.076 -21.981 1.00 63.47 111 ALA A CA 1
ATOM 823 C C . ALA A 1 111 ? -10.398 40.455 -23.222 1.00 63.47 111 ALA A C 1
ATOM 825 O O . ALA A 1 111 ? -10.576 40.960 -24.329 1.00 63.47 111 ALA A O 1
ATOM 826 N N . ALA A 1 112 ? -9.683 39.335 -23.060 1.00 68.31 112 ALA A N 1
ATOM 827 C CA . ALA A 1 112 ? -9.035 38.637 -24.172 1.00 68.31 112 ALA A CA 1
ATOM 828 C C . ALA A 1 112 ? -10.051 38.051 -25.170 1.00 68.31 112 ALA A C 1
ATOM 830 O O . ALA A 1 112 ? -9.865 38.167 -26.381 1.00 68.31 112 ALA A O 1
ATOM 831 N N . VAL A 1 113 ? -11.156 37.479 -24.677 1.00 74.38 113 VAL A N 1
ATOM 832 C CA . VAL A 1 113 ? -12.229 36.944 -25.533 1.00 74.38 113 VAL A CA 1
ATOM 833 C C . VAL A 1 113 ? -12.933 38.064 -26.301 1.00 74.38 113 VAL A C 1
ATOM 835 O O . VAL A 1 113 ? -13.130 37.940 -27.508 1.00 74.38 113 VAL A O 1
ATOM 838 N N . LEU A 1 114 ? -13.256 39.185 -25.645 1.00 76.19 114 LEU A N 1
ATOM 839 C CA . LEU A 1 114 ? -13.878 40.331 -26.322 1.00 76.19 114 LEU A CA 1
ATOM 840 C C . LEU A 1 114 ? -12.958 40.944 -27.388 1.00 76.19 114 LEU A C 1
ATOM 842 O O . LEU A 1 114 ? -13.432 41.298 -28.467 1.00 76.19 114 LEU A O 1
ATOM 846 N N . PHE A 1 115 ? -11.650 41.018 -27.126 1.00 77.94 115 PHE A N 1
ATOM 847 C CA . PHE A 1 115 ? -10.672 41.506 -28.100 1.00 77.94 115 PHE A CA 1
ATOM 848 C C . PHE A 1 115 ? -10.573 40.593 -29.333 1.00 77.94 115 PHE A C 1
ATOM 850 O O . PHE A 1 115 ? -10.588 41.085 -30.460 1.00 77.94 115 PHE A O 1
ATOM 857 N N . LEU A 1 116 ? -10.541 39.269 -29.144 1.00 77.25 116 LEU A N 1
ATOM 858 C CA . LEU A 1 116 ? -10.508 38.305 -30.251 1.00 77.25 116 LEU A CA 1
ATOM 859 C C . LEU A 1 116 ? -11.785 38.346 -31.103 1.00 77.25 116 LEU A C 1
ATOM 861 O O . LEU A 1 116 ? -11.695 38.309 -32.328 1.00 77.25 116 LEU A O 1
ATOM 865 N N . VAL A 1 117 ? -12.962 38.477 -30.480 1.00 78.81 117 VAL A N 1
ATOM 866 C CA . VAL A 1 117 ? -14.243 38.598 -31.202 1.00 78.81 117 VAL A CA 1
ATOM 867 C C . VAL A 1 117 ? -14.306 39.902 -32.001 1.00 78.81 117 VAL A C 1
ATOM 869 O O . VAL A 1 117 ? -14.700 39.887 -33.167 1.00 78.81 117 VAL A O 1
ATOM 872 N N . ALA A 1 118 ? -13.872 41.022 -31.415 1.00 76.69 118 ALA A N 1
ATOM 873 C CA . ALA A 1 118 ? -13.814 42.301 -32.118 1.00 76.69 118 ALA A CA 1
ATOM 874 C C . ALA A 1 118 ? -12.834 42.257 -33.303 1.00 76.69 118 ALA A C 1
ATOM 876 O O . ALA A 1 118 ? -13.169 42.712 -34.395 1.00 76.69 118 ALA A O 1
ATOM 877 N N . MET A 1 119 ? -11.651 41.661 -33.119 1.00 78.31 119 MET A N 1
ATOM 878 C CA . MET A 1 119 ? -10.646 41.537 -34.178 1.00 78.31 119 MET A CA 1
ATOM 879 C C . MET A 1 119 ? -11.105 40.613 -35.315 1.00 78.31 119 MET A C 1
ATOM 881 O O . MET A 1 119 ? -10.904 40.939 -36.483 1.00 78.31 119 MET A O 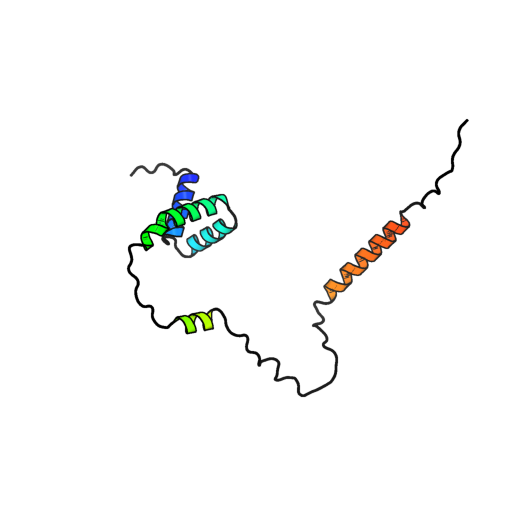1
ATOM 885 N N . ALA A 1 120 ? -11.783 39.506 -34.999 1.00 73.31 120 ALA A N 1
ATOM 886 C CA . ALA A 1 120 ? -12.371 38.622 -36.005 1.00 73.31 120 ALA A CA 1
ATOM 887 C C . ALA A 1 120 ? -13.487 39.316 -36.810 1.00 73.31 120 ALA A C 1
ATOM 889 O O . ALA A 1 120 ? -13.577 39.123 -38.020 1.00 73.31 120 ALA A O 1
ATOM 890 N N . GLY A 1 121 ? -14.293 40.167 -36.164 1.00 73.50 121 GLY A N 1
ATOM 891 C CA . GLY A 1 121 ? -15.320 40.969 -36.837 1.00 73.50 121 GLY A CA 1
ATOM 892 C C . GLY A 1 121 ? -14.753 42.022 -37.795 1.00 73.50 121 GLY A C 1
ATOM 893 O O . GLY A 1 121 ? -15.356 42.281 -38.831 1.00 73.50 121 GLY A O 1
ATOM 894 N N . TRP A 1 122 ? -13.578 42.587 -37.494 1.00 74.06 122 TRP A N 1
ATOM 895 C CA . TRP A 1 122 ? -12.881 43.526 -38.385 1.00 74.06 122 TRP A CA 1
ATOM 896 C C . TRP A 1 122 ? -12.236 42.853 -39.606 1.00 74.06 122 TRP A C 1
ATOM 898 O O . TRP A 1 122 ? -12.076 43.503 -40.636 1.00 74.06 122 TRP A O 1
ATOM 908 N N . LEU A 1 123 ? -11.865 41.570 -39.508 1.00 70.56 123 LEU A N 1
ATOM 909 C CA . LEU A 1 123 ? -11.237 40.817 -40.604 1.00 70.56 123 LEU A CA 1
ATOM 910 C C . LEU A 1 123 ? -12.233 40.059 -41.497 1.00 70.56 123 LEU A C 1
ATOM 912 O O . LEU A 1 123 ? -11.826 39.526 -42.530 1.00 70.56 123 LEU A O 1
ATOM 916 N N . ALA A 1 124 ? -13.514 39.984 -41.128 1.00 62.44 124 ALA A N 1
ATOM 917 C CA . ALA A 1 124 ? -14.512 39.271 -41.917 1.00 62.44 124 ALA A CA 1
ATOM 918 C C . ALA A 1 124 ? -14.983 40.128 -43.114 1.00 62.44 124 ALA A C 1
ATOM 920 O O . ALA A 1 124 ? -15.572 41.191 -42.904 1.00 62.44 124 ALA A O 1
ATOM 921 N N . PRO A 1 125 ? -14.775 39.695 -44.374 1.00 63.91 125 PRO A N 1
ATOM 922 C CA . PRO A 1 125 ? -15.376 40.371 -45.519 1.00 63.91 125 PRO A CA 1
ATOM 923 C C . PRO A 1 125 ? -16.909 40.229 -45.465 1.00 63.91 125 PRO A C 1
ATOM 925 O O . PRO A 1 125 ? -17.408 39.189 -45.021 1.00 63.91 125 PRO A O 1
ATOM 928 N N . PRO A 1 126 ? -17.681 41.245 -45.903 1.00 69.12 126 PRO A N 1
ATOM 929 C CA . PRO A 1 126 ? -19.136 41.178 -45.861 1.00 69.12 126 PRO A CA 1
ATOM 930 C C . PRO A 1 126 ? -19.638 39.986 -46.690 1.00 69.12 126 PRO A C 1
ATOM 932 O O . PRO A 1 126 ? -19.087 39.715 -47.765 1.00 69.12 126 PRO A O 1
ATOM 935 N N . PRO A 1 127 ? -20.681 39.271 -46.226 1.00 66.94 127 PRO A N 1
ATOM 936 C CA . PRO A 1 127 ? -21.252 38.173 -46.988 1.00 66.94 127 PRO A CA 1
ATOM 937 C C . PRO A 1 127 ? -21.737 38.716 -48.331 1.00 66.94 127 PRO A C 1
ATOM 939 O O . PRO A 1 127 ? -22.578 39.614 -48.389 1.00 66.94 127 PRO A O 1
ATOM 942 N N . SER A 1 128 ? -21.164 38.191 -49.414 1.00 71.12 128 SER A N 1
ATOM 943 C CA . SER A 1 128 ? -21.591 38.537 -50.766 1.00 71.12 128 SER A CA 1
ATOM 944 C C . SER A 1 128 ? -23.042 38.082 -50.939 1.00 71.12 128 SER A C 1
ATOM 946 O O . SER A 1 128 ? -23.317 36.892 -50.757 1.00 71.12 128 SER A O 1
ATOM 948 N N . PRO A 1 129 ? -23.988 38.984 -51.252 1.00 62.59 129 PRO A N 1
ATOM 949 C CA . PRO A 1 129 ? -25.355 38.576 -51.527 1.00 62.59 129 PRO A CA 1
ATOM 950 C C . PRO A 1 129 ? -25.349 37.660 -52.752 1.00 62.59 129 PRO A C 1
ATOM 952 O O . PRO A 1 129 ? -24.801 38.009 -53.797 1.00 62.59 129 PRO A O 1
ATOM 955 N N . GLY A 1 130 ? -25.923 36.466 -52.584 1.00 56.00 130 GLY A N 1
ATOM 956 C CA . GLY A 1 130 ? -26.022 35.446 -53.620 1.00 56.00 130 GLY A CA 1
ATOM 957 C C . GLY A 1 130 ? -26.591 36.031 -54.908 1.00 56.00 130 GLY A C 1
ATOM 958 O O . GLY A 1 130 ? -27.760 36.408 -54.971 1.00 56.00 130 GLY A O 1
ATOM 959 N N . GLY A 1 131 ? -25.735 36.116 -55.925 1.00 56.44 131 GLY A N 1
ATOM 960 C CA . GLY A 1 131 ? -26.108 36.507 -57.273 1.00 56.44 131 GLY A CA 1
ATOM 961 C C . GLY A 1 131 ? -27.015 35.450 -57.887 1.00 56.44 131 GLY A C 1
ATOM 962 O O . GLY A 1 131 ? -26.593 34.331 -58.169 1.00 56.44 131 GLY A O 1
ATOM 963 N N . CYS A 1 132 ? -28.274 35.833 -58.054 1.00 51.34 132 CYS A N 1
ATOM 964 C CA . CYS A 1 132 ? -29.311 35.169 -58.825 1.00 51.34 132 CYS A CA 1
ATOM 965 C C . CYS A 1 132 ? -28.817 34.609 -60.177 1.00 51.34 132 CYS A C 1
ATOM 967 O O . CYS A 1 132 ? -28.203 35.325 -60.957 1.00 51.34 132 CYS A O 1
ATOM 969 N N . MET A 1 133 ? -29.178 33.347 -60.440 1.00 50.59 133 MET A N 1
ATOM 970 C CA . MET A 1 133 ? -29.768 32.790 -61.676 1.00 50.59 133 MET A CA 1
ATOM 971 C C . MET A 1 133 ? -29.431 33.372 -63.070 1.00 50.59 133 MET A C 1
ATOM 973 O O . MET A 1 133 ? -29.604 34.565 -63.302 1.00 50.59 133 MET A O 1
ATOM 977 N N . ARG A 1 134 ? -29.288 32.423 -64.027 1.00 57.59 134 ARG A N 1
ATOM 978 C CA . ARG A 1 134 ? -29.805 32.388 -65.433 1.00 57.59 134 ARG A CA 1
ATOM 979 C C . ARG A 1 134 ? -28.684 32.263 -66.480 1.00 57.59 134 ARG A C 1
ATOM 981 O O . ARG A 1 134 ? -27.938 33.201 -66.701 1.00 57.59 134 ARG A O 1
ATOM 988 N N . SER A 1 135 ? -28.374 31.056 -66.962 1.00 55.00 135 SER A N 1
ATOM 989 C CA . SER A 1 135 ? -28.937 30.354 -68.142 1.00 55.00 135 SER A CA 1
ATOM 990 C C . SER A 1 135 ? -28.933 31.163 -69.448 1.00 55.00 135 SER A C 1
ATOM 992 O O . SER A 1 135 ? -29.747 32.073 -69.614 1.00 55.00 135 SER A O 1
ATOM 994 N N . GLY A 1 136 ? -28.099 30.733 -70.390 1.00 55.84 136 GLY A N 1
ATOM 995 C CA . GLY A 1 136 ? -28.120 31.060 -71.813 1.00 55.84 136 GLY A CA 1
ATOM 996 C C . GLY A 1 136 ? -27.249 30.049 -72.531 1.00 55.84 136 GLY A C 1
ATOM 997 O O . GLY A 1 136 ? -26.057 29.996 -72.162 1.00 55.84 136 GLY A O 1
#

Foldseek 3Di:
DDPDPQDPVRVLLVLLLCLLVVVDDPVSNVVLVVCLVVPVVSVVSNVVNCVVCVVVVVPDDDDDDDPCVVVVCCVVPPDDPPPPVPVPPPDDDDDDDDDPPVVVVVPPVVVVVVVVVVVVVVPDDPPDPDDDDDDD

Radius of gyration: 32.88 Å; chains: 1; bounding box: 54×66×92 Å

pLDDT: mean 78.09, std 19.9, range [36.81, 98.56]

Sequence (136 aa):
MTDAPNRPEDADDMTAAEYVIGLQDQADRAATAARIGNDPAFADLVQAWEVRLHPLSDDYGEVAAPPLLPAIEARLFPKAARGARARGRAGGRAGGRVGGRWQWFAGAGVAAVLFLVAMAGWLAPPPSPGGCMRSG